Protein AF-A0A519ZFA3-F1 (afdb_monomer)

Radius of gyration: 19.07 Å; Cα contacts (8 Å, |Δi|>4): 115; chains: 1; bounding box: 48×35×51 Å

Secondary structure (DSSP, 8-state):
-PPP-HHHHHHHHHHHHHHHHHHSSSTTHHHHSSTTSSS-HHHHHHHHHHHHHHHHHHHHHHHHHHHHHHHHHHHHHHHHHHHHHHHHHHHHHHHHHHHTT---HHHHHHHHHHHH-HHHHHHHHHTTSS--TTSSHHHHHHHHHHHHHHHHHHHHHH-SHHHHHHHHHHH-

Sequence (172 aa):
MPPRSWELDALRGLMLVLMTLTHMPTMYSLPSGQPFGFVSAAEGFVFLSAFMAGKVYGARARRDGFQAMQTAFQARALRLYLCQLGLLLLAFTLIAWLGVRNHQGGVTGLLEFFFLDPHAAVVGAALLLHNPPLLDILPLYIVLMLISPWLLRRGLQSGWRPVLAMSALLWL

Solvent-accessible surface area (backbone atoms only — not comparable to full-atom values): 9550 Å² total; per-residue (Å²): 129,83,80,84,58,64,66,62,54,49,52,42,51,50,21,53,53,33,46,49,44,36,74,38,102,50,94,57,21,76,72,33,43,29,73,68,74,85,45,34,26,64,56,53,35,50,51,56,50,50,54,50,45,51,58,54,44,50,52,36,26,75,74,64,32,63,65,56,27,41,52,52,38,50,55,50,30,50,53,52,50,52,50,50,51,52,51,48,52,49,50,52,54,53,47,58,58,43,59,76,73,50,93,53,73,79,61,44,74,77,38,42,65,48,71,75,39,48,67,60,36,50,51,30,35,74,68,59,75,45,58,52,88,91,56,50,66,56,46,54,50,35,53,50,39,66,49,43,53,57,55,51,51,46,34,74,73,73,42,53,64,66,59,53,51,52,54,53,60,74,68,107

Mean predicted aligned error: 8.5 Å

Structure (mmCIF, N/CA/C/O backbone):
data_AF-A0A519ZFA3-F1
#
_entry.id   AF-A0A519ZFA3-F1
#
loop_
_atom_site.group_PDB
_atom_site.id
_atom_site.type_symbol
_atom_site.label_atom_id
_atom_site.label_alt_id
_atom_site.label_comp_id
_atom_site.label_asym_id
_atom_site.label_entity_id
_atom_site.label_seq_id
_atom_site.pdbx_PDB_ins_code
_atom_site.Cartn_x
_atom_site.Cartn_y
_atom_site.Cartn_z
_atom_site.occupancy
_atom_site.B_iso_or_equiv
_atom_site.auth_seq_id
_atom_site.auth_comp_id
_atom_site.auth_asym_id
_atom_site.auth_atom_id
_atom_site.pdbx_PDB_model_num
ATOM 1 N N . MET A 1 1 ? -11.543 12.536 13.483 1.00 54.75 1 MET A N 1
ATOM 2 C CA . MET A 1 1 ? -10.428 11.677 13.016 1.00 54.75 1 MET A CA 1
ATOM 3 C C . MET A 1 1 ? -9.304 11.799 14.027 1.00 54.75 1 MET A C 1
ATOM 5 O O . MET A 1 1 ? -9.185 12.881 14.590 1.00 54.75 1 MET A O 1
ATOM 9 N N . PRO A 1 2 ? -8.524 10.740 14.304 1.00 64.31 2 PRO A N 1
ATOM 10 C CA . PRO A 1 2 ? -7.326 10.899 15.121 1.00 64.31 2 PRO A CA 1
ATOM 11 C C . PRO A 1 2 ? -6.401 11.963 14.498 1.00 64.31 2 PRO A C 1
ATOM 13 O O . PRO A 1 2 ? -6.336 12.033 13.267 1.00 64.31 2 PRO A O 1
ATOM 16 N N . PRO A 1 3 ? -5.708 12.780 15.310 1.00 76.06 3 PRO A N 1
ATOM 17 C CA . PRO A 1 3 ? -4.748 13.752 14.800 1.00 76.06 3 PRO A CA 1
ATOM 18 C C . PRO A 1 3 ? -3.639 13.043 14.012 1.00 76.06 3 PRO A C 1
ATOM 20 O O . PRO A 1 3 ? -3.264 11.906 14.332 1.00 76.06 3 PRO A O 1
ATOM 23 N N . ARG A 1 4 ? -3.151 13.706 12.956 1.00 78.75 4 ARG A N 1
ATOM 24 C CA . ARG A 1 4 ? -2.069 13.198 12.106 1.00 78.75 4 ARG A CA 1
ATOM 25 C C . ARG A 1 4 ? -0.787 13.108 12.934 1.00 78.75 4 ARG A C 1
ATOM 27 O O . ARG A 1 4 ? -0.386 14.092 13.544 1.00 78.75 4 ARG A O 1
ATOM 34 N N . SER A 1 5 ? -0.172 11.930 12.952 1.00 86.94 5 SER A N 1
ATOM 35 C CA . SER A 1 5 ? 1.088 11.680 13.657 1.00 86.94 5 SER A CA 1
ATOM 36 C C . SER A 1 5 ? 2.244 11.888 12.683 1.00 86.94 5 SER A C 1
ATOM 38 O O . SER A 1 5 ? 2.557 11.000 11.890 1.00 86.94 5 SER A O 1
ATOM 40 N N . TRP A 1 6 ? 2.825 13.087 12.705 1.00 90.12 6 TRP A N 1
ATOM 41 C CA . TRP A 1 6 ? 3.914 13.485 11.810 1.00 90.12 6 TRP A CA 1
ATOM 42 C C . TRP A 1 6 ? 5.174 12.638 12.028 1.00 90.12 6 TRP A C 1
ATOM 44 O O . TRP A 1 6 ? 5.914 12.390 11.083 1.00 90.12 6 TRP A O 1
ATOM 54 N N . GLU A 1 7 ? 5.364 12.125 13.242 1.00 91.25 7 GLU A N 1
ATOM 55 C CA . GLU A 1 7 ? 6.460 11.245 13.637 1.00 91.25 7 GLU A CA 1
ATOM 56 C C . GLU A 1 7 ? 6.391 9.914 12.880 1.00 91.25 7 GLU A C 1
ATOM 58 O O . GLU A 1 7 ? 7.381 9.443 12.325 1.00 91.25 7 GLU A O 1
ATOM 63 N N . LEU A 1 8 ? 5.192 9.324 12.805 1.00 88.75 8 LEU A N 1
ATOM 64 C CA . LEU A 1 8 ? 4.967 8.059 12.100 1.00 88.75 8 LEU A CA 1
ATOM 65 C C . LEU A 1 8 ? 5.114 8.227 10.588 1.00 88.75 8 LEU A C 1
A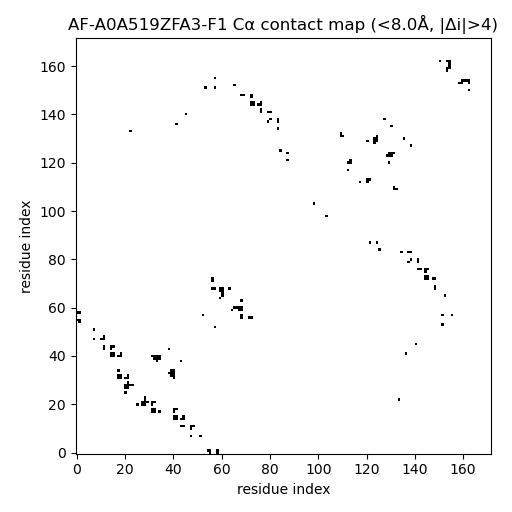TOM 67 O O . LEU A 1 8 ? 5.640 7.340 9.918 1.00 88.75 8 LEU A O 1
ATOM 71 N N . ASP A 1 9 ? 4.663 9.361 10.050 1.00 90.12 9 ASP A N 1
ATOM 72 C CA . ASP A 1 9 ? 4.844 9.686 8.637 1.00 90.12 9 ASP A CA 1
ATOM 73 C C . ASP A 1 9 ? 6.334 9.876 8.300 1.00 90.12 9 ASP A C 1
ATOM 75 O O . ASP A 1 9 ? 6.803 9.335 7.296 1.00 90.12 9 ASP A O 1
ATOM 79 N N . ALA A 1 10 ? 7.091 10.568 9.158 1.00 91.31 10 ALA A N 1
ATOM 80 C CA . ALA A 1 10 ? 8.530 10.766 8.993 1.00 91.31 10 ALA A CA 1
ATOM 81 C C . ALA A 1 10 ? 9.305 9.442 9.063 1.00 91.31 10 ALA A C 1
ATOM 83 O O . ALA A 1 10 ? 10.133 9.172 8.196 1.00 91.31 10 ALA A O 1
ATOM 84 N N . LEU A 1 11 ? 8.992 8.579 10.036 1.00 90.25 11 LEU A N 1
ATOM 85 C CA . LEU A 1 11 ? 9.621 7.262 10.164 1.00 90.25 11 LEU A CA 1
ATOM 86 C C . LEU A 1 11 ? 9.336 6.370 8.953 1.00 90.25 11 LEU A C 1
ATOM 88 O O . LEU A 1 11 ? 10.244 5.721 8.444 1.00 90.25 11 LEU A O 1
ATOM 92 N N . ARG A 1 12 ? 8.102 6.365 8.437 1.00 90.19 12 ARG A N 1
ATOM 93 C CA . ARG A 1 12 ? 7.767 5.630 7.205 1.00 90.19 12 ARG A CA 1
ATOM 94 C C . ARG A 1 12 ? 8.543 6.163 6.001 1.00 90.19 12 ARG A C 1
ATOM 96 O O . ARG A 1 12 ? 9.019 5.366 5.199 1.00 90.19 12 ARG A O 1
ATOM 103 N N . GLY A 1 13 ? 8.689 7.485 5.891 1.00 89.12 13 GLY A N 1
ATOM 104 C CA . GLY A 1 13 ? 9.525 8.118 4.869 1.00 89.12 13 GLY A CA 1
ATOM 105 C C . GLY A 1 13 ? 10.992 7.703 4.980 1.00 89.12 13 GLY A C 1
ATOM 106 O O . GLY A 1 13 ? 11.596 7.323 3.982 1.00 89.12 13 GLY A O 1
ATOM 107 N N . LEU A 1 14 ? 11.538 7.681 6.198 1.00 89.69 14 LEU A N 1
ATOM 108 C CA . LEU A 1 14 ? 12.891 7.196 6.460 1.00 89.69 14 LEU A CA 1
ATOM 109 C C . LEU A 1 14 ? 13.056 5.732 6.031 1.00 89.69 14 LEU A C 1
ATOM 111 O O . LEU A 1 14 ? 14.040 5.407 5.375 1.00 89.69 14 LEU A O 1
ATOM 115 N N . MET A 1 15 ? 12.085 4.862 6.332 1.00 89.25 15 MET A N 1
ATOM 116 C CA . MET A 1 15 ? 12.144 3.461 5.899 1.00 89.25 15 MET A CA 1
ATOM 117 C C . MET A 1 15 ? 12.190 3.337 4.372 1.00 89.25 15 MET A C 1
ATOM 119 O O . MET A 1 15 ? 12.974 2.545 3.865 1.00 89.25 15 MET A O 1
ATOM 123 N N . LEU A 1 16 ? 11.431 4.149 3.627 1.00 87.81 16 LEU A N 1
ATOM 124 C CA . LEU A 1 16 ? 11.488 4.154 2.157 1.00 87.81 16 LEU A CA 1
ATOM 125 C C . LEU A 1 16 ? 12.871 4.564 1.628 1.00 87.81 16 LEU A C 1
ATOM 127 O O . LEU A 1 16 ? 13.372 3.962 0.677 1.00 87.81 16 LEU A O 1
ATOM 131 N N . VAL A 1 17 ? 13.508 5.556 2.257 1.00 87.25 17 VAL A N 1
ATOM 132 C CA . VAL A 1 17 ? 14.876 5.970 1.906 1.00 87.25 17 VAL A CA 1
ATOM 133 C C . VAL A 1 17 ? 15.856 4.830 2.168 1.00 87.25 17 VAL A C 1
ATOM 135 O O . VAL A 1 17 ? 16.647 4.495 1.292 1.00 87.25 17 VAL A O 1
ATOM 138 N N . LEU A 1 18 ? 15.769 4.183 3.333 1.00 84.00 18 LEU A N 1
ATOM 139 C CA . LEU A 1 18 ? 16.636 3.055 3.677 1.00 84.00 18 LEU A CA 1
ATOM 140 C C . LEU A 1 18 ? 16.440 1.871 2.722 1.00 84.00 18 LEU A C 1
ATOM 142 O O . LEU A 1 18 ? 17.424 1.356 2.212 1.00 84.00 18 LEU A O 1
ATOM 146 N N . MET A 1 19 ? 15.198 1.498 2.393 1.00 83.25 19 MET A N 1
ATOM 147 C CA . MET A 1 19 ? 14.906 0.452 1.399 1.00 83.25 19 MET A CA 1
ATOM 148 C C . MET A 1 19 ? 15.496 0.771 0.018 1.00 83.25 19 MET A C 1
ATOM 150 O O . MET A 1 19 ? 15.937 -0.127 -0.694 1.00 83.25 19 MET A O 1
ATOM 154 N N . THR A 1 20 ? 15.521 2.049 -0.362 1.00 80.38 20 THR A N 1
ATOM 155 C CA . THR A 1 20 ? 16.139 2.479 -1.623 1.00 80.38 20 THR A CA 1
ATOM 156 C C . THR A 1 20 ? 17.657 2.312 -1.568 1.00 80.38 20 THR A C 1
ATOM 158 O O . THR A 1 20 ? 18.254 1.788 -2.505 1.00 80.38 20 THR A O 1
ATOM 161 N N . LEU A 1 21 ? 18.287 2.713 -0.459 1.00 79.25 21 LEU A N 1
ATOM 162 C CA . LEU A 1 21 ? 19.735 2.590 -0.272 1.00 79.25 21 LEU A CA 1
ATOM 163 C C . LEU A 1 21 ? 20.194 1.129 -0.239 1.00 79.25 21 LEU A C 1
ATOM 165 O O . LEU A 1 21 ? 21.262 0.822 -0.764 1.00 79.25 21 LEU A O 1
ATOM 169 N N . THR A 1 22 ? 19.386 0.228 0.323 1.00 75.31 22 THR A N 1
ATOM 170 C CA . THR A 1 22 ? 19.720 -1.202 0.402 1.00 75.31 22 THR A CA 1
ATOM 171 C C . THR A 1 22 ? 19.672 -1.901 -0.943 1.00 75.31 22 THR A C 1
ATOM 173 O O . THR A 1 22 ? 20.444 -2.827 -1.172 1.00 75.31 22 THR A O 1
ATOM 176 N N . HIS A 1 23 ? 18.788 -1.457 -1.835 1.00 74.25 23 HIS A N 1
ATOM 177 C CA . HIS A 1 23 ? 18.643 -2.041 -3.165 1.00 74.25 23 HIS A CA 1
ATOM 178 C C . HIS A 1 23 ? 19.497 -1.350 -4.235 1.00 74.25 23 HIS A C 1
ATOM 180 O O . HIS A 1 23 ? 19.588 -1.844 -5.359 1.00 74.25 23 HIS A O 1
ATOM 186 N N . MET A 1 24 ? 20.140 -0.222 -3.920 1.00 69.12 24 MET A N 1
ATOM 187 C CA . MET A 1 24 ? 21.123 0.378 -4.816 1.00 69.12 24 MET A CA 1
ATOM 188 C C . MET A 1 24 ? 22.473 -0.347 -4.696 1.00 69.12 24 MET A C 1
ATOM 190 O O . MET A 1 24 ? 22.961 -0.521 -3.577 1.00 69.12 24 MET A O 1
ATOM 194 N N . PRO A 1 25 ? 23.132 -0.702 -5.821 1.00 62.75 25 PRO A N 1
ATOM 195 C CA . PRO A 1 25 ? 24.436 -1.366 -5.833 1.00 62.75 25 PRO A CA 1
ATOM 196 C C . PRO A 1 25 ? 25.546 -0.367 -5.468 1.00 62.75 25 PRO A C 1
ATOM 198 O O . PRO A 1 25 ? 26.358 0.043 -6.292 1.00 62.75 25 PRO A O 1
ATOM 201 N N . THR A 1 26 ? 25.540 0.084 -4.217 1.00 65.88 26 THR A N 1
ATOM 202 C CA . THR A 1 26 ? 26.488 1.042 -3.647 1.00 65.88 26 THR A CA 1
ATOM 203 C C . THR A 1 26 ? 27.100 0.479 -2.368 1.00 65.88 26 THR A C 1
ATOM 205 O O . THR A 1 26 ? 26.558 -0.440 -1.751 1.00 65.88 26 THR A O 1
ATOM 208 N N . MET A 1 27 ? 28.216 1.065 -1.929 1.00 59.31 27 MET A N 1
ATOM 209 C CA . MET A 1 27 ? 28.929 0.708 -0.689 1.00 59.31 27 MET A CA 1
ATOM 210 C C . MET A 1 27 ? 28.052 0.827 0.580 1.00 59.31 27 MET A C 1
ATOM 212 O O . MET A 1 27 ? 28.412 0.307 1.631 1.00 59.31 27 MET A O 1
ATOM 216 N N . TYR A 1 28 ? 26.894 1.495 0.489 1.00 57.78 28 TYR A N 1
ATOM 217 C CA . TYR A 1 28 ? 25.945 1.705 1.588 1.00 57.78 28 TYR A CA 1
ATOM 218 C C . TYR A 1 28 ? 24.900 0.589 1.745 1.00 57.78 28 TYR A C 1
ATOM 220 O O . TYR A 1 28 ? 24.080 0.655 2.662 1.00 57.78 28 TYR A O 1
ATOM 228 N N . SER A 1 29 ? 24.923 -0.436 0.889 1.00 57.22 29 SER A N 1
ATOM 229 C CA . SER A 1 29 ? 23.964 -1.551 0.908 1.00 57.22 29 SER A CA 1
ATOM 230 C C . SER A 1 29 ? 24.105 -2.474 2.130 1.00 57.22 29 SER A C 1
ATOM 232 O O . SER A 1 29 ? 23.098 -2.961 2.639 1.00 57.22 29 SER A O 1
ATOM 234 N N . LEU A 1 30 ? 25.320 -2.671 2.667 1.00 54.69 30 LEU A N 1
ATOM 235 C CA . LEU A 1 30 ? 25.554 -3.595 3.791 1.00 54.69 30 LEU A CA 1
ATOM 236 C C . LEU A 1 30 ? 25.045 -3.092 5.162 1.00 54.69 30 LEU A C 1
ATOM 238 O O . LEU A 1 30 ? 24.414 -3.879 5.864 1.00 54.69 30 LEU A O 1
ATOM 242 N N . PRO A 1 31 ? 25.254 -1.825 5.580 1.00 54.75 31 PRO A N 1
ATOM 243 C CA . PRO A 1 31 ? 24.813 -1.366 6.905 1.00 54.75 31 PRO A CA 1
ATOM 244 C C . PRO A 1 31 ? 23.328 -0.981 6.974 1.00 54.75 31 PRO A C 1
ATOM 246 O O . PRO A 1 31 ? 22.770 -0.861 8.061 1.00 54.75 31 PRO A O 1
ATOM 249 N N . SER A 1 32 ? 22.686 -0.735 5.827 1.00 56.56 32 SER A N 1
ATOM 250 C CA . SER A 1 32 ? 21.321 -0.194 5.757 1.00 56.56 32 SER A CA 1
ATOM 251 C C . SER A 1 32 ? 20.233 -1.268 5.650 1.00 56.56 32 SER A C 1
ATOM 253 O O . SER A 1 32 ? 19.055 -0.945 5.804 1.00 56.56 32 SER A O 1
ATOM 255 N N . GLY A 1 33 ? 20.612 -2.533 5.409 1.00 56.62 33 GLY A N 1
ATOM 256 C CA . GLY A 1 33 ? 19.695 -3.671 5.239 1.00 56.62 33 GLY A CA 1
ATOM 257 C C . GLY A 1 33 ? 18.876 -3.950 6.489 1.00 56.62 33 GLY A C 1
ATOM 258 O O . GLY A 1 33 ? 17.663 -4.144 6.416 1.00 56.62 33 GLY A O 1
ATOM 259 N N . GLN A 1 34 ? 19.553 -3.894 7.634 1.00 61.28 34 GLN A N 1
ATOM 260 C CA . GLN A 1 34 ? 18.999 -4.083 8.966 1.00 61.28 34 GLN A CA 1
ATOM 261 C C . GLN A 1 34 ? 19.349 -2.868 9.834 1.00 61.28 34 GLN A C 1
ATOM 263 O O . GLN A 1 34 ? 20.238 -2.943 10.685 1.00 61.28 34 GLN A O 1
ATOM 268 N N . PRO A 1 35 ? 18.671 -1.722 9.642 1.00 59.56 35 PRO A N 1
ATOM 269 C CA . PRO A 1 35 ? 18.995 -0.489 10.363 1.00 59.56 35 PRO A CA 1
ATOM 270 C C . PRO A 1 35 ? 18.861 -0.629 11.888 1.00 59.56 35 PRO A C 1
ATOM 272 O O . PRO A 1 35 ? 19.420 0.174 12.630 1.00 59.56 35 PRO A O 1
ATOM 275 N N . PHE A 1 36 ? 18.150 -1.661 12.357 1.00 61.88 36 PHE A N 1
ATOM 276 C CA . PHE A 1 36 ? 17.999 -2.010 13.770 1.00 61.88 36 PHE A CA 1
ATOM 277 C C . PHE A 1 36 ? 18.536 -3.419 14.096 1.00 61.88 36 PHE A C 1
ATOM 279 O O . PHE A 1 36 ? 17.983 -4.120 14.943 1.00 61.88 36 PHE A O 1
ATOM 286 N N . GLY A 1 37 ? 19.590 -3.871 13.410 1.00 70.25 37 GLY A N 1
ATOM 287 C CA . GLY A 1 37 ? 20.276 -5.140 13.688 1.00 70.25 37 GLY A CA 1
ATOM 288 C C . GLY A 1 37 ? 19.580 -6.371 13.103 1.00 70.25 37 GLY A C 1
ATOM 289 O O . GLY A 1 37 ? 20.125 -6.989 12.204 1.00 70.25 37 GLY A O 1
ATOM 290 N N . PHE A 1 38 ? 18.376 -6.719 13.571 1.00 67.31 38 PHE A N 1
ATOM 291 C CA . PHE A 1 38 ? 17.610 -7.881 13.069 1.00 67.31 38 PHE A CA 1
ATOM 292 C C . PHE A 1 38 ? 16.388 -7.506 12.227 1.00 67.31 38 PHE A C 1
ATOM 294 O O . PHE A 1 38 ? 15.847 -8.357 11.531 1.00 67.31 38 PHE A O 1
ATOM 301 N N . VAL A 1 39 ? 15.950 -6.246 12.290 1.00 72.25 39 VAL A N 1
ATOM 302 C CA . VAL A 1 39 ? 14.754 -5.763 11.590 1.00 72.25 39 VAL A CA 1
ATOM 303 C C . VAL A 1 39 ? 15.176 -5.004 10.345 1.00 72.25 39 VAL A C 1
ATOM 305 O O . VAL A 1 39 ? 15.920 -4.022 10.428 1.00 72.25 39 VAL A O 1
ATOM 308 N N . SER A 1 40 ? 14.676 -5.447 9.199 1.00 82.88 40 SER A N 1
ATOM 309 C CA . SER A 1 40 ? 14.863 -4.783 7.918 1.00 82.88 40 SER A CA 1
ATOM 310 C C . SER A 1 40 ? 14.035 -3.502 7.805 1.00 82.88 40 SER A C 1
ATOM 312 O O . SER A 1 40 ? 12.993 -3.332 8.446 1.00 82.88 40 SER A O 1
ATOM 314 N N . ALA A 1 41 ? 14.464 -2.585 6.934 1.00 84.25 41 ALA A N 1
ATOM 315 C CA . ALA A 1 41 ? 13.693 -1.372 6.647 1.00 84.25 41 ALA A CA 1
ATOM 316 C C . ALA A 1 41 ? 12.274 -1.687 6.118 1.00 84.25 41 ALA A C 1
ATOM 318 O O . ALA A 1 41 ? 11.318 -0.975 6.433 1.00 84.25 41 ALA A O 1
ATOM 319 N N . ALA A 1 42 ? 12.122 -2.790 5.375 1.00 84.38 42 ALA A N 1
ATOM 320 C CA . ALA A 1 42 ? 10.839 -3.284 4.880 1.00 84.38 42 ALA A CA 1
ATOM 321 C C . ALA A 1 42 ? 9.892 -3.695 6.018 1.00 84.38 42 ALA A C 1
ATOM 323 O O . ALA A 1 42 ? 8.739 -3.260 6.059 1.00 84.38 42 ALA A O 1
ATOM 324 N N . GLU A 1 43 ? 10.379 -4.480 6.979 1.00 86.56 43 GLU A N 1
ATOM 325 C CA . GLU A 1 43 ? 9.595 -4.902 8.145 1.00 86.56 43 GLU A CA 1
ATOM 326 C C . GLU A 1 43 ? 9.191 -3.704 9.010 1.00 86.56 43 GLU A C 1
ATOM 328 O O . GLU A 1 43 ? 8.028 -3.589 9.406 1.00 86.56 43 GLU A O 1
ATOM 333 N N . GLY A 1 44 ? 10.113 -2.759 9.227 1.00 88.00 44 GLY A N 1
ATOM 334 C CA . GLY A 1 44 ? 9.822 -1.503 9.918 1.00 88.00 44 GLY A CA 1
ATOM 335 C C . GLY A 1 44 ? 8.725 -0.693 9.219 1.00 88.00 44 GLY A C 1
ATOM 336 O O . GLY A 1 44 ? 7.780 -0.224 9.864 1.00 88.00 44 GLY A O 1
ATOM 337 N N . PHE A 1 45 ? 8.789 -0.573 7.889 1.00 90.00 45 PHE A N 1
ATOM 338 C CA . PHE A 1 45 ? 7.762 0.107 7.096 1.00 90.00 45 PHE A CA 1
ATOM 339 C C . PHE A 1 45 ? 6.389 -0.565 7.221 1.00 90.00 45 PHE A C 1
ATOM 341 O O . PHE A 1 45 ? 5.374 0.123 7.407 1.00 90.00 45 PHE A O 1
ATOM 348 N N . VAL A 1 46 ? 6.347 -1.898 7.133 1.00 90.75 46 VAL A N 1
ATOM 349 C CA . VAL A 1 46 ? 5.118 -2.690 7.262 1.00 90.75 46 VAL A CA 1
ATOM 350 C C . VAL A 1 46 ? 4.519 -2.521 8.657 1.00 90.75 46 VAL A C 1
ATOM 352 O O . VAL A 1 46 ? 3.329 -2.216 8.767 1.00 90.75 46 VAL A O 1
ATOM 355 N N . PHE A 1 47 ? 5.330 -2.624 9.712 1.00 91.00 47 PHE A N 1
ATOM 356 C CA . PHE A 1 47 ? 4.886 -2.461 11.096 1.00 91.00 47 PHE A CA 1
ATOM 357 C C . PHE A 1 47 ? 4.277 -1.075 11.354 1.00 91.00 47 PHE A C 1
ATOM 359 O O . PHE A 1 47 ? 3.140 -0.966 11.822 1.00 91.00 47 PHE A O 1
ATOM 366 N N . LEU A 1 48 ? 4.990 -0.004 10.988 1.00 91.94 48 LEU A N 1
ATOM 367 C CA . LEU A 1 48 ? 4.514 1.374 11.163 1.00 91.94 48 LEU A CA 1
ATOM 368 C C . LEU A 1 48 ? 3.210 1.624 10.396 1.00 91.94 48 LEU A C 1
ATOM 370 O O . LEU A 1 48 ? 2.285 2.274 10.895 1.00 91.94 48 LEU A O 1
ATOM 374 N N . SER A 1 49 ? 3.119 1.086 9.180 1.00 91.25 49 SER A N 1
ATOM 375 C CA . SER A 1 49 ? 1.928 1.209 8.345 1.00 91.25 49 SER A CA 1
ATOM 376 C C . SER A 1 49 ? 0.741 0.434 8.922 1.00 91.25 49 SER A C 1
ATOM 378 O O . SER A 1 49 ? -0.370 0.969 8.945 1.00 91.25 49 SER A O 1
ATOM 380 N N . ALA A 1 50 ? 0.962 -0.774 9.448 1.00 91.19 50 ALA A N 1
ATOM 381 C CA . ALA A 1 50 ? -0.061 -1.578 10.112 1.00 91.19 50 ALA A CA 1
ATOM 382 C C . ALA A 1 50 ? -0.580 -0.898 11.389 1.00 91.19 50 ALA A C 1
ATOM 384 O O . ALA A 1 50 ? -1.792 -0.814 11.594 1.00 91.19 50 ALA A O 1
ATOM 385 N N . PHE A 1 51 ? 0.313 -0.331 12.205 1.00 92.19 51 PHE A N 1
ATOM 386 C CA . PHE A 1 51 ? -0.058 0.427 13.401 1.00 92.19 51 PHE A CA 1
ATOM 387 C C . PHE A 1 51 ? -0.937 1.639 13.058 1.00 92.19 51 PHE A C 1
ATOM 389 O O . PHE A 1 51 ? -2.018 1.832 13.628 1.00 92.19 51 PHE A O 1
ATOM 396 N N . MET A 1 52 ? -0.518 2.433 12.067 1.00 91.81 52 MET A N 1
ATOM 397 C CA . MET A 1 52 ? -1.286 3.588 11.606 1.00 91.81 52 MET A CA 1
ATOM 398 C C . MET A 1 52 ? -2.642 3.171 11.019 1.00 91.81 52 MET A C 1
ATOM 400 O O . MET A 1 52 ? -3.667 3.786 11.329 1.00 91.81 52 MET A O 1
ATOM 404 N N . ALA A 1 53 ? -2.671 2.107 10.212 1.00 91.50 53 ALA A N 1
ATOM 405 C CA . ALA A 1 53 ? -3.899 1.550 9.661 1.00 91.50 53 ALA A CA 1
ATOM 406 C C . ALA A 1 53 ? -4.854 1.100 10.779 1.00 91.50 53 ALA A C 1
ATOM 408 O O . ALA A 1 53 ? -6.024 1.481 10.767 1.00 91.50 53 ALA A O 1
ATOM 409 N N . GLY A 1 54 ? -4.364 0.383 11.792 1.00 91.56 54 GLY A N 1
ATOM 410 C CA . GLY A 1 54 ? -5.164 -0.025 12.946 1.00 91.56 54 GLY A CA 1
ATOM 411 C C . GLY A 1 54 ? -5.792 1.161 13.683 1.00 91.56 54 GLY A C 1
ATOM 412 O O . GLY A 1 54 ? -6.991 1.149 13.968 1.00 91.56 54 GLY A O 1
ATOM 413 N N . LYS A 1 55 ? -5.029 2.237 13.911 1.00 91.62 55 LYS A N 1
ATOM 414 C CA . LYS A 1 55 ? -5.528 3.470 14.547 1.00 91.62 55 LYS A CA 1
ATOM 415 C C . LYS A 1 55 ? -6.614 4.154 13.706 1.00 91.62 55 LYS A C 1
ATOM 417 O O . LYS A 1 55 ? -7.680 4.488 14.227 1.00 91.62 55 LYS A O 1
ATOM 422 N N . VAL A 1 56 ? -6.361 4.364 12.412 1.00 92.38 56 VAL A N 1
ATOM 423 C CA . VAL A 1 56 ? -7.254 5.113 11.509 1.00 92.38 56 VAL A CA 1
ATOM 424 C C . VAL A 1 56 ? -8.503 4.308 11.157 1.00 92.38 56 VAL A C 1
ATOM 426 O O . VAL A 1 56 ? -9.624 4.786 11.345 1.00 92.38 56 VAL A O 1
ATOM 429 N N . TYR A 1 57 ? -8.332 3.080 10.672 1.00 93.12 57 TYR A N 1
ATOM 430 C CA . TYR A 1 57 ? -9.442 2.234 10.249 1.00 93.12 57 TYR A CA 1
ATOM 431 C C . TYR A 1 57 ? -10.195 1.637 11.438 1.00 93.12 57 TYR A C 1
ATOM 433 O O . TYR A 1 57 ? -11.409 1.487 11.351 1.00 93.12 57 TYR A O 1
ATOM 441 N N . GLY A 1 58 ? -9.539 1.395 12.577 1.00 92.19 58 GLY A N 1
ATOM 442 C CA . GLY A 1 58 ? -10.225 1.023 13.816 1.00 92.19 58 GLY A CA 1
ATOM 443 C C . GLY A 1 58 ? -11.119 2.146 14.349 1.00 92.19 58 GLY A C 1
ATOM 444 O O . GLY A 1 58 ? -12.255 1.895 14.749 1.00 92.19 58 GLY A O 1
ATOM 445 N N . ALA A 1 59 ? -10.661 3.403 14.296 1.00 91.50 59 ALA A N 1
ATOM 446 C CA . ALA A 1 59 ? -11.514 4.552 14.609 1.00 91.50 59 ALA A CA 1
ATOM 447 C C . ALA A 1 59 ? -12.682 4.684 13.616 1.00 91.50 59 ALA A C 1
ATOM 449 O O . ALA A 1 59 ? -13.811 4.944 14.031 1.00 91.50 59 ALA A O 1
ATOM 450 N N . ARG A 1 60 ? -12.431 4.448 12.321 1.00 92.50 60 ARG A N 1
ATOM 451 C CA . ARG A 1 60 ? -13.475 4.423 11.285 1.00 92.50 60 ARG A CA 1
ATOM 452 C C . ARG A 1 60 ? -14.498 3.313 11.526 1.00 92.50 60 ARG A C 1
ATOM 454 O O . ARG A 1 60 ? -15.682 3.572 11.393 1.00 92.50 60 ARG A O 1
ATOM 461 N N . ALA A 1 61 ? -14.070 2.122 11.940 1.00 93.75 61 ALA A N 1
ATOM 462 C CA . ALA A 1 61 ? -14.965 1.009 12.254 1.00 93.75 61 ALA A CA 1
ATOM 463 C C . ALA A 1 61 ? -15.918 1.335 13.408 1.00 93.75 61 ALA A C 1
ATOM 465 O O . ALA A 1 61 ? -17.094 0.997 13.341 1.00 93.75 61 ALA A O 1
ATOM 466 N N . ARG A 1 62 ? -15.420 2.023 14.445 1.00 92.50 62 ARG A N 1
ATOM 467 C CA . ARG A 1 62 ? -16.244 2.458 15.583 1.00 92.50 62 ARG A CA 1
ATOM 468 C C . ARG A 1 62 ? -17.220 3.579 15.225 1.00 92.50 62 ARG A C 1
ATOM 470 O O . ARG A 1 62 ? -18.290 3.637 15.810 1.00 92.50 62 ARG A O 1
ATOM 477 N N . ARG A 1 63 ? -16.849 4.468 14.297 1.00 93.62 63 ARG A N 1
ATOM 478 C CA . ARG A 1 63 ? -17.667 5.627 13.905 1.00 93.62 63 ARG A CA 1
ATOM 479 C C . ARG A 1 63 ? -18.687 5.304 12.811 1.00 93.62 63 ARG A C 1
ATOM 481 O O . ARG A 1 63 ? -19.841 5.683 12.929 1.00 93.62 63 ARG A O 1
ATOM 488 N N . ASP A 1 64 ? -18.242 4.615 11.762 1.00 94.06 64 ASP A N 1
ATOM 489 C CA . ASP A 1 64 ? -18.980 4.420 10.505 1.00 94.06 64 ASP A CA 1
ATOM 490 C C . ASP A 1 64 ? -19.357 2.938 10.272 1.00 94.06 64 ASP A C 1
ATOM 492 O O . ASP A 1 64 ? -19.943 2.586 9.250 1.00 94.06 64 ASP A O 1
ATOM 496 N N . GLY A 1 65 ? -18.992 2.043 11.196 1.00 94.00 65 GLY A N 1
ATOM 497 C CA . GLY A 1 65 ? -19.268 0.609 11.120 1.00 94.00 65 GLY A CA 1
ATOM 498 C C . GLY A 1 65 ? -18.214 -0.218 10.370 1.00 94.00 65 GLY A C 1
ATOM 499 O O . GLY A 1 65 ? -17.347 0.280 9.642 1.00 94.00 65 GLY A O 1
ATOM 500 N N . PHE A 1 66 ? -18.293 -1.543 10.534 1.00 93.25 66 PHE A N 1
ATOM 501 C CA . PHE A 1 66 ? -17.326 -2.487 9.957 1.00 93.25 66 PHE A CA 1
ATOM 502 C C . PHE A 1 66 ? -17.354 -2.547 8.426 1.00 93.25 66 PHE A C 1
ATOM 504 O O . PHE A 1 66 ? -16.319 -2.819 7.815 1.00 93.25 66 PHE A O 1
ATOM 511 N N . GLN A 1 67 ? -18.505 -2.295 7.798 1.00 94.25 67 GLN A N 1
ATOM 512 C CA . GLN A 1 67 ? -18.621 -2.283 6.339 1.00 94.25 67 GLN A CA 1
ATOM 513 C C . GLN A 1 67 ? -17.890 -1.074 5.744 1.00 94.25 67 GLN A C 1
ATOM 515 O O . GLN A 1 67 ? -17.102 -1.238 4.817 1.00 94.25 67 GLN A O 1
ATOM 520 N N . ALA A 1 68 ? -18.048 0.113 6.340 1.00 93.56 68 ALA A N 1
ATOM 521 C CA . ALA A 1 68 ? -17.339 1.325 5.927 1.00 93.56 68 ALA A CA 1
ATOM 522 C C . ALA A 1 68 ? -15.817 1.240 6.141 1.00 93.56 68 ALA A C 1
ATOM 524 O O . ALA A 1 68 ? -15.045 1.884 5.427 1.00 93.56 68 ALA A O 1
ATOM 525 N N . MET A 1 69 ? -15.370 0.463 7.134 1.00 94.75 69 MET A N 1
ATOM 526 C CA . MET A 1 69 ? -13.958 0.121 7.316 1.00 94.75 69 MET A CA 1
ATOM 527 C C . MET A 1 69 ? -13.465 -0.799 6.189 1.00 94.75 69 MET A C 1
ATOM 529 O O . MET A 1 69 ? -12.426 -0.530 5.588 1.00 94.75 69 MET A O 1
ATOM 533 N N . GLN A 1 70 ? -14.207 -1.872 5.896 1.00 94.62 70 GLN A N 1
ATOM 534 C CA . GLN A 1 70 ? -13.830 -2.877 4.900 1.00 94.62 70 GLN A CA 1
ATOM 535 C C . GLN A 1 70 ? -13.751 -2.288 3.488 1.00 94.62 70 GLN A C 1
ATOM 537 O O . GLN A 1 70 ? -12.763 -2.515 2.793 1.00 94.62 70 GLN A O 1
ATOM 542 N N . THR A 1 71 ? -14.733 -1.476 3.091 1.00 94.94 71 THR A N 1
ATOM 543 C CA . THR A 1 71 ? -14.721 -0.795 1.788 1.00 94.94 71 THR A CA 1
ATOM 544 C C . THR A 1 71 ? -13.546 0.171 1.667 1.00 94.94 71 THR A C 1
ATOM 546 O O . THR A 1 71 ? -12.921 0.256 0.612 1.00 94.94 71 THR A O 1
ATOM 549 N N . ALA A 1 72 ? -13.175 0.858 2.751 1.00 93.75 72 ALA A N 1
ATOM 550 C CA . ALA A 1 72 ? -12.027 1.759 2.751 1.00 93.75 72 ALA A CA 1
ATOM 551 C C . ALA A 1 72 ? -10.690 1.007 2.580 1.00 93.75 72 ALA A C 1
ATOM 553 O O . ALA A 1 72 ? -9.834 1.465 1.817 1.00 93.75 72 ALA A O 1
ATOM 554 N N . PHE A 1 73 ? -10.535 -0.160 3.220 1.00 93.94 73 PHE A N 1
ATOM 555 C CA . PHE A 1 73 ? -9.395 -1.059 3.001 1.00 93.94 73 PHE A CA 1
ATOM 556 C C . PHE A 1 73 ? -9.338 -1.561 1.558 1.00 93.94 73 PHE A C 1
ATOM 558 O O . PHE A 1 73 ? -8.306 -1.417 0.905 1.00 93.94 73 PHE A O 1
ATOM 565 N N . GLN A 1 74 ? -10.450 -2.078 1.031 1.00 93.62 74 GLN A N 1
ATOM 566 C CA . GLN A 1 74 ? -10.531 -2.593 -0.339 1.00 93.62 74 GLN A CA 1
ATOM 567 C C . GLN A 1 74 ? -10.228 -1.508 -1.378 1.00 93.62 74 GLN A C 1
ATOM 569 O O . GLN A 1 74 ? -9.420 -1.726 -2.273 1.00 93.62 74 GLN A O 1
ATOM 574 N N . ALA A 1 75 ? -10.777 -0.301 -1.220 1.00 94.19 75 ALA A N 1
ATOM 575 C CA . ALA A 1 75 ? -10.480 0.821 -2.109 1.00 94.19 75 ALA A CA 1
ATOM 576 C C . ALA A 1 75 ? -9.002 1.247 -2.043 1.00 94.19 75 ALA A C 1
ATOM 578 O O . ALA A 1 75 ? -8.431 1.735 -3.020 1.00 94.19 75 ALA A O 1
ATOM 579 N N . ARG A 1 76 ? -8.351 1.114 -0.880 1.00 93.94 76 ARG A N 1
ATOM 580 C CA . ARG A 1 76 ? -6.910 1.371 -0.748 1.00 93.94 76 ARG A CA 1
ATOM 581 C C . ARG A 1 76 ? -6.087 0.266 -1.410 1.00 93.94 76 ARG A C 1
ATOM 583 O O . ARG A 1 76 ? -5.183 0.608 -2.164 1.00 93.94 76 ARG A O 1
ATOM 590 N N . ALA A 1 77 ? -6.421 -1.000 -1.172 1.00 93.69 77 ALA A N 1
ATOM 591 C CA . ALA A 1 77 ? -5.774 -2.149 -1.801 1.00 93.69 77 ALA A CA 1
ATOM 592 C C . ALA A 1 77 ? -5.893 -2.091 -3.332 1.00 93.69 77 ALA A C 1
ATOM 594 O O . ALA A 1 77 ? -4.888 -2.228 -4.019 1.00 93.69 77 ALA A O 1
ATOM 595 N N . LEU A 1 78 ? -7.078 -1.768 -3.861 1.00 93.25 78 LEU A N 1
ATOM 596 C CA . LEU A 1 78 ? -7.308 -1.628 -5.299 1.00 93.25 78 LEU A CA 1
ATOM 597 C C . LEU A 1 78 ? -6.449 -0.521 -5.916 1.00 93.25 78 LEU A C 1
ATOM 599 O O . LEU A 1 78 ? -5.832 -0.734 -6.949 1.00 93.25 78 LEU A O 1
ATOM 603 N N . ARG A 1 79 ? -6.357 0.652 -5.277 1.00 93.31 79 ARG A N 1
ATOM 604 C CA . ARG A 1 79 ? -5.477 1.728 -5.769 1.00 93.31 79 ARG A CA 1
ATOM 605 C C . ARG A 1 79 ? -4.020 1.288 -5.831 1.00 93.31 79 ARG A C 1
ATOM 607 O O . ARG A 1 79 ? -3.353 1.569 -6.814 1.00 93.31 79 ARG A O 1
ATOM 614 N N . LEU A 1 80 ? -3.543 0.595 -4.800 1.00 90.62 80 LEU A N 1
ATOM 615 C CA . LEU A 1 80 ? -2.173 0.081 -4.762 1.00 90.62 80 LEU A CA 1
ATOM 616 C C . LEU A 1 80 ? -1.941 -0.975 -5.842 1.00 90.62 80 LEU A C 1
ATOM 618 O O . LEU A 1 80 ? -0.909 -0.944 -6.498 1.00 90.62 80 LEU A O 1
ATOM 622 N N . TYR A 1 81 ? -2.922 -1.846 -6.072 1.00 88.69 81 TYR A N 1
ATOM 623 C CA . TYR A 1 81 ? -2.892 -2.826 -7.149 1.00 88.69 81 TYR A CA 1
ATOM 624 C C . TYR A 1 81 ? -2.841 -2.168 -8.534 1.00 88.69 81 TYR A C 1
ATOM 626 O O . TYR A 1 81 ? -2.005 -2.523 -9.356 1.00 88.69 81 TYR A O 1
ATOM 634 N N . LEU A 1 82 ? -3.664 -1.145 -8.780 1.00 90.69 82 LEU A N 1
ATOM 635 C CA . LEU A 1 82 ? -3.620 -0.381 -10.030 1.00 90.69 82 LEU A CA 1
ATOM 636 C C . LEU A 1 82 ? -2.287 0.361 -10.203 1.00 90.69 82 LEU A C 1
ATOM 638 O O . LEU A 1 82 ? -1.752 0.397 -11.307 1.00 90.69 82 LEU A O 1
ATOM 642 N N . CYS A 1 83 ? -1.719 0.913 -9.125 1.00 90.25 83 CYS A N 1
ATOM 643 C CA . CYS A 1 83 ? -0.375 1.492 -9.157 1.00 90.25 83 CYS A CA 1
ATOM 644 C C . CYS A 1 83 ? 0.689 0.437 -9.482 1.00 90.25 83 CYS A C 1
ATOM 646 O O . CYS A 1 83 ? 1.564 0.721 -10.292 1.00 90.25 83 CYS A O 1
ATOM 648 N N . GLN A 1 84 ? 0.600 -0.767 -8.907 1.00 86.88 84 GLN A N 1
ATOM 649 C CA . GLN A 1 84 ? 1.501 -1.879 -9.224 1.00 86.88 84 GLN A CA 1
ATOM 650 C C . GLN A 1 84 ? 1.415 -2.240 -10.707 1.00 86.88 84 GLN A C 1
ATOM 652 O O . GLN A 1 84 ? 2.441 -2.309 -11.373 1.00 86.88 84 GLN A O 1
ATOM 657 N N . LEU A 1 85 ? 0.204 -2.402 -11.251 1.00 86.06 85 LEU A N 1
ATOM 658 C CA . LEU A 1 85 ? 0.013 -2.667 -12.678 1.00 86.06 85 LEU A CA 1
ATOM 659 C C . LEU A 1 85 ? 0.584 -1.542 -13.548 1.00 86.06 85 LEU A C 1
ATOM 661 O O . LEU A 1 85 ? 1.269 -1.818 -14.527 1.00 86.06 85 LEU A O 1
ATOM 665 N N . GLY A 1 86 ? 0.355 -0.279 -13.180 1.00 87.31 86 GLY A N 1
ATOM 666 C CA . GLY A 1 86 ? 0.917 0.871 -13.890 1.00 87.31 86 GLY A CA 1
ATOM 667 C C . GLY A 1 86 ? 2.448 0.902 -13.865 1.00 87.31 86 GLY A C 1
ATOM 668 O O . GLY A 1 86 ? 3.068 1.155 -14.894 1.00 87.31 86 GLY A O 1
ATOM 669 N N . LEU A 1 87 ? 3.064 0.602 -12.717 1.00 84.69 87 LEU A N 1
ATOM 670 C CA . LEU A 1 87 ? 4.520 0.514 -12.570 1.00 84.69 87 LEU A CA 1
ATOM 671 C C . LEU A 1 87 ? 5.105 -0.657 -13.359 1.00 84.69 87 LEU A C 1
ATOM 673 O O . LEU A 1 87 ? 6.137 -0.487 -13.999 1.00 84.69 87 LEU A O 1
ATOM 677 N N . LEU A 1 88 ? 4.433 -1.810 -13.361 1.00 81.25 88 LEU A N 1
ATOM 678 C CA . LEU A 1 88 ? 4.816 -2.956 -14.182 1.00 81.25 88 LEU A CA 1
ATOM 679 C C . LEU A 1 88 ? 4.775 -2.582 -15.663 1.00 81.25 88 LEU A C 1
ATOM 681 O O . LEU A 1 88 ? 5.779 -2.733 -16.349 1.00 81.25 88 LEU A O 1
ATOM 685 N N . LEU A 1 89 ? 3.659 -2.028 -16.148 1.00 83.00 89 LEU A N 1
ATOM 686 C CA . LEU A 1 89 ? 3.531 -1.572 -17.535 1.00 83.00 89 LEU A CA 1
ATOM 687 C C . LEU A 1 89 ? 4.621 -0.556 -17.904 1.00 83.00 89 LEU A C 1
ATOM 689 O O . LEU A 1 89 ? 5.257 -0.683 -18.950 1.00 83.00 89 LEU A O 1
ATOM 693 N N . LEU A 1 90 ? 4.886 0.423 -17.035 1.00 83.75 90 LEU A N 1
ATOM 694 C CA . LEU A 1 90 ? 5.960 1.393 -17.238 1.00 83.75 90 LEU A CA 1
ATOM 695 C C . LEU A 1 90 ? 7.332 0.708 -17.321 1.00 83.75 90 LEU A C 1
ATOM 697 O O . LEU A 1 90 ? 8.090 0.978 -18.249 1.00 83.75 90 LEU A O 1
ATOM 701 N N . ALA A 1 91 ? 7.641 -0.199 -16.394 1.00 77.62 91 ALA A N 1
ATOM 702 C CA . ALA A 1 91 ? 8.890 -0.951 -16.404 1.00 77.62 91 ALA A CA 1
ATOM 703 C C . ALA A 1 91 ? 9.041 -1.740 -17.713 1.00 77.62 91 ALA A C 1
ATOM 705 O O . ALA A 1 91 ? 10.039 -1.581 -18.412 1.00 77.62 91 ALA A O 1
ATOM 706 N N . PHE A 1 92 ? 8.020 -2.502 -18.110 1.00 74.19 92 PHE A N 1
ATOM 707 C CA . PHE A 1 92 ? 8.016 -3.261 -19.360 1.00 74.19 92 PHE A CA 1
ATOM 708 C C . PHE A 1 92 ? 8.237 -2.391 -20.594 1.00 74.19 92 PHE A C 1
ATOM 710 O O . PHE A 1 92 ? 9.051 -2.737 -21.447 1.00 74.19 92 PHE A O 1
ATOM 717 N N . THR A 1 93 ? 7.536 -1.260 -20.695 1.00 78.56 93 THR A N 1
ATOM 718 C CA . THR A 1 93 ? 7.688 -0.347 -21.839 1.00 78.56 93 THR A CA 1
ATOM 719 C C . THR A 1 93 ? 9.092 0.251 -21.910 1.00 78.56 93 THR A C 1
ATOM 721 O O . THR A 1 93 ? 9.686 0.270 -22.988 1.00 78.56 93 THR A O 1
ATOM 724 N N . LEU A 1 94 ? 9.662 0.670 -20.775 1.00 76.88 94 LEU A N 1
ATOM 725 C CA . LEU A 1 94 ? 11.038 1.169 -20.701 1.00 76.88 94 LEU A CA 1
ATOM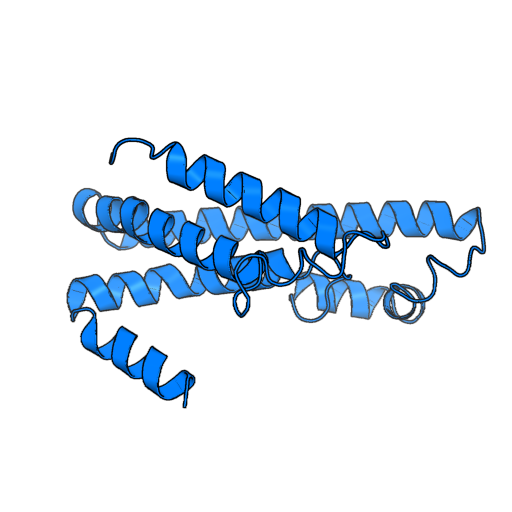 726 C C . LEU A 1 94 ? 12.054 0.092 -21.080 1.00 76.88 94 LEU A C 1
ATOM 728 O O . LEU A 1 94 ? 12.992 0.365 -21.823 1.00 76.88 94 LEU A O 1
ATOM 732 N N . ILE A 1 95 ? 11.858 -1.134 -20.604 1.00 71.25 95 ILE A N 1
ATOM 733 C CA . ILE A 1 95 ? 12.756 -2.260 -20.866 1.00 71.25 95 ILE A CA 1
ATOM 734 C C . ILE A 1 95 ? 12.690 -2.686 -22.329 1.00 71.25 95 ILE A C 1
ATOM 736 O O . ILE A 1 95 ? 13.736 -2.856 -22.947 1.00 71.25 95 ILE A O 1
ATOM 740 N N . ALA A 1 96 ? 11.495 -2.787 -22.915 1.00 71.06 96 ALA A N 1
ATOM 741 C CA . ALA A 1 96 ? 11.338 -3.049 -24.342 1.00 71.06 96 ALA A CA 1
ATOM 742 C C . ALA A 1 96 ? 12.010 -1.952 -25.184 1.00 71.06 96 ALA A C 1
ATOM 744 O O . ALA A 1 96 ? 12.700 -2.247 -26.156 1.00 71.06 96 ALA A O 1
ATOM 745 N N . TRP A 1 97 ? 11.878 -0.685 -24.780 1.00 71.50 97 TRP A N 1
ATOM 746 C CA . TRP A 1 97 ? 12.512 0.439 -25.467 1.00 71.50 97 TRP A CA 1
ATOM 747 C C . TRP A 1 97 ? 14.048 0.433 -25.353 1.00 71.50 97 TRP A C 1
ATOM 749 O O . TRP A 1 97 ? 14.740 0.676 -26.343 1.00 71.50 97 TRP A O 1
ATOM 759 N N . LEU A 1 98 ? 14.593 0.130 -24.169 1.00 69.12 98 LEU A N 1
ATOM 760 C CA . LEU A 1 98 ? 16.038 0.065 -23.912 1.00 69.12 98 LEU A CA 1
ATOM 761 C C . LEU A 1 98 ? 16.691 -1.181 -24.522 1.00 69.12 98 LEU A C 1
ATOM 763 O O . LEU A 1 98 ? 17.769 -1.075 -25.106 1.00 69.12 98 LEU A O 1
ATOM 767 N N . GLY A 1 99 ? 16.037 -2.340 -24.425 1.00 63.84 99 GLY A N 1
ATOM 768 C CA . GLY A 1 99 ? 16.519 -3.617 -24.957 1.00 63.84 99 GLY A CA 1
ATOM 769 C C . GLY A 1 99 ? 16.642 -3.624 -26.481 1.00 63.84 99 GLY A C 1
ATOM 770 O O . GLY A 1 99 ? 17.533 -4.273 -27.018 1.00 63.84 99 GLY A O 1
ATOM 771 N N . VAL A 1 100 ? 15.823 -2.829 -27.179 1.00 58.78 100 VAL A N 1
ATOM 772 C CA . VAL A 1 100 ? 15.953 -2.600 -28.630 1.00 58.78 100 VAL A CA 1
ATOM 773 C C . VAL A 1 100 ? 17.190 -1.758 -28.980 1.00 58.78 100 VAL A C 1
ATOM 775 O O . VAL A 1 100 ? 17.673 -1.828 -30.107 1.00 58.78 100 VAL A O 1
ATOM 778 N N . ARG A 1 101 ? 17.722 -0.956 -28.045 1.00 56.94 101 ARG A N 1
ATOM 779 C CA . ARG A 1 101 ? 18.811 0.001 -28.319 1.00 56.94 101 ARG A CA 1
ATOM 780 C C . ARG A 1 101 ? 20.184 -0.425 -27.814 1.00 56.94 101 ARG A C 1
ATOM 782 O O . ARG A 1 101 ? 21.170 -0.113 -28.468 1.00 56.94 101 ARG A O 1
ATOM 789 N N . ASN A 1 102 ? 20.264 -1.098 -26.671 1.00 55.72 102 ASN A N 1
ATOM 790 C CA . ASN A 1 102 ? 21.525 -1.395 -25.999 1.00 55.72 102 ASN A CA 1
ATOM 791 C C . ASN A 1 102 ? 21.494 -2.834 -25.468 1.00 55.72 102 ASN A C 1
ATOM 793 O O . ASN A 1 102 ? 20.875 -3.096 -24.440 1.00 55.72 102 ASN A O 1
ATOM 797 N N . HIS A 1 103 ? 22.201 -3.758 -26.128 1.00 54.22 103 HIS A N 1
ATOM 798 C CA . HIS A 1 103 ? 22.470 -5.123 -25.647 1.00 54.22 103 HIS A CA 1
ATOM 799 C C . HIS A 1 103 ? 23.383 -5.118 -24.396 1.00 54.22 103 HIS A C 1
ATOM 801 O O . HIS A 1 103 ? 24.486 -5.659 -24.406 1.00 54.22 103 HIS A O 1
ATOM 807 N N . GLN A 1 104 ? 22.980 -4.436 -23.322 1.00 53.69 104 GLN A N 1
ATOM 808 C CA . GLN A 1 104 ? 23.751 -4.306 -22.089 1.00 53.69 104 GLN A CA 1
ATOM 809 C C . GLN A 1 104 ? 23.341 -5.394 -21.092 1.00 53.69 104 GLN A C 1
ATOM 811 O O . GLN A 1 104 ? 22.238 -5.378 -20.545 1.00 53.69 104 GLN A O 1
ATOM 816 N N . GLY A 1 105 ? 24.273 -6.312 -20.819 1.00 47.38 105 GLY A N 1
ATOM 817 C CA . GLY A 1 105 ? 24.089 -7.501 -19.977 1.00 47.38 105 GLY A CA 1
ATOM 818 C C . GLY A 1 105 ? 23.732 -7.255 -18.498 1.00 47.38 105 GLY A C 1
ATOM 819 O O . GLY A 1 105 ? 23.486 -8.197 -17.755 1.00 47.38 105 GLY A O 1
ATOM 820 N N . GLY A 1 106 ? 23.690 -5.998 -18.040 1.00 49.44 106 GLY A N 1
ATOM 821 C CA . GLY A 1 106 ? 23.232 -5.649 -16.686 1.00 49.44 106 GLY A CA 1
ATOM 822 C C . GLY A 1 106 ? 21.706 -5.615 -16.550 1.00 49.44 106 GLY A C 1
ATOM 823 O O . GLY A 1 106 ? 21.174 -5.879 -15.477 1.00 49.44 106 GLY A O 1
ATOM 824 N N . VAL A 1 107 ? 20.995 -5.337 -17.651 1.00 50.19 107 VAL A N 1
ATOM 825 C CA . VAL A 1 107 ? 19.524 -5.389 -17.720 1.00 50.19 107 VAL A CA 1
ATOM 826 C C . VAL A 1 107 ? 19.049 -6.835 -17.888 1.00 50.19 107 VAL A C 1
ATOM 828 O O . VAL A 1 107 ? 17.950 -7.175 -17.466 1.00 50.19 107 VAL A O 1
ATOM 831 N N . THR A 1 108 ? 19.882 -7.707 -18.460 1.00 50.16 108 THR A N 1
ATOM 832 C CA . THR A 1 108 ? 19.494 -9.075 -18.817 1.00 50.16 108 THR A CA 1
ATOM 833 C C . THR A 1 108 ? 19.394 -10.017 -17.620 1.00 50.16 108 THR A C 1
ATOM 835 O O . THR A 1 108 ? 18.529 -10.872 -17.655 1.00 50.16 108 THR A O 1
ATOM 838 N N . GLY A 1 109 ? 20.172 -9.855 -16.540 1.00 52.19 109 GLY A N 1
ATOM 839 C CA . GLY A 1 109 ? 20.156 -10.809 -15.411 1.00 52.19 109 GLY A CA 1
ATOM 840 C C . GLY A 1 109 ? 18.947 -10.708 -14.465 1.00 52.19 109 GLY A C 1
ATOM 841 O O . GLY A 1 109 ? 18.442 -11.720 -13.994 1.00 52.19 109 GLY A O 1
ATOM 842 N N . LEU A 1 110 ? 18.443 -9.497 -14.188 1.00 52.72 110 LEU A N 1
ATOM 843 C CA . LEU A 1 110 ? 17.280 -9.294 -13.295 1.00 52.72 110 LEU A CA 1
ATOM 844 C C . LEU A 1 110 ? 15.936 -9.426 -14.031 1.00 52.72 110 LEU A C 1
ATOM 846 O O . LEU A 1 110 ? 14.889 -9.535 -13.395 1.00 52.72 110 LEU A O 1
ATOM 850 N N . LEU A 1 111 ? 15.966 -9.394 -15.366 1.00 55.84 111 LEU A N 1
ATOM 851 C CA . LEU A 1 111 ? 14.791 -9.410 -16.238 1.00 55.84 111 LEU A CA 1
ATOM 852 C C . LEU A 1 111 ? 14.800 -10.552 -17.255 1.00 55.84 111 LEU A C 1
ATOM 854 O O . LEU A 1 111 ? 13.925 -10.592 -18.114 1.00 55.84 111 LEU A O 1
ATOM 858 N N . GLU A 1 112 ? 15.735 -11.497 -17.156 1.00 60.38 112 GLU A N 1
ATOM 859 C CA . GLU A 1 112 ? 15.857 -12.625 -18.088 1.00 60.38 112 GLU A CA 1
ATOM 860 C C . GLU A 1 112 ? 14.532 -13.381 -18.221 1.00 60.38 112 GLU A C 1
ATOM 862 O O . GLU A 1 112 ? 14.053 -13.627 -19.325 1.00 60.38 112 GLU A O 1
ATOM 867 N N . PHE A 1 113 ? 13.863 -13.616 -17.088 1.00 59.62 113 PHE A N 1
ATOM 868 C CA . PHE A 1 113 ? 12.537 -14.231 -17.026 1.00 59.62 113 PHE A CA 1
ATOM 869 C C . PHE A 1 113 ? 11.463 -13.452 -17.807 1.00 59.62 113 PHE A C 1
ATOM 871 O O . PHE A 1 113 ? 10.584 -14.047 -18.427 1.00 59.62 113 PHE A O 1
ATOM 878 N N . PHE A 1 114 ? 11.553 -12.121 -17.831 1.00 61.22 114 PHE A N 1
ATOM 879 C CA . PHE A 1 114 ? 10.631 -11.252 -18.563 1.00 61.22 114 PHE A CA 1
ATOM 880 C C . PHE A 1 114 ? 10.917 -11.201 -20.072 1.00 61.22 114 PHE A C 1
ATOM 882 O O . PHE A 1 114 ? 10.010 -10.884 -20.840 1.00 61.22 114 PHE A O 1
ATOM 889 N N . PHE A 1 115 ? 12.144 -11.518 -20.499 1.00 62.78 115 PHE A N 1
ATOM 890 C CA . PHE A 1 115 ? 12.506 -11.650 -21.914 1.00 62.78 115 PHE A CA 1
ATOM 891 C C . PHE A 1 115 ? 12.207 -13.044 -22.474 1.00 62.78 115 PHE A C 1
ATOM 893 O O . PHE A 1 115 ? 11.854 -13.148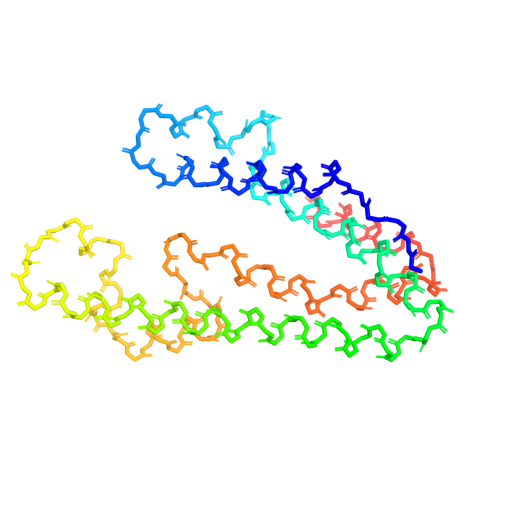 -23.647 1.00 62.78 115 PHE A O 1
ATOM 900 N N . LEU A 1 116 ? 12.334 -14.092 -21.652 1.00 66.44 116 LEU A N 1
ATOM 901 C CA . LEU A 1 116 ? 12.087 -15.480 -22.050 1.00 66.44 116 LEU A CA 1
ATOM 902 C C . LEU A 1 116 ? 10.598 -15.746 -22.292 1.00 66.44 116 LEU A C 1
ATOM 904 O O . LEU A 1 116 ? 10.238 -16.205 -23.370 1.00 66.44 116 LEU A O 1
ATOM 908 N N . ASP A 1 117 ? 9.736 -15.388 -21.333 1.00 70.56 117 ASP A N 1
ATOM 909 C CA . ASP A 1 117 ? 8.284 -15.560 -21.453 1.00 70.56 117 ASP A CA 1
ATOM 910 C C . ASP A 1 117 ? 7.523 -14.305 -20.989 1.00 70.56 117 ASP A C 1
ATOM 912 O O . ASP A 1 117 ? 6.958 -14.266 -19.890 1.00 70.56 117 ASP A O 1
ATOM 916 N N . PRO A 1 118 ? 7.436 -13.263 -21.842 1.00 68.12 118 PRO A N 1
ATOM 917 C CA . PRO A 1 118 ? 6.832 -11.979 -21.478 1.00 68.12 118 PRO A CA 1
ATOM 918 C C . PRO A 1 118 ? 5.381 -12.112 -21.006 1.00 68.12 118 PRO A C 1
ATOM 920 O O . PRO A 1 118 ? 4.953 -11.433 -20.077 1.00 68.12 118 PRO A O 1
ATOM 923 N N . HIS A 1 119 ? 4.616 -13.013 -21.624 1.00 71.00 119 HIS A N 1
ATOM 924 C C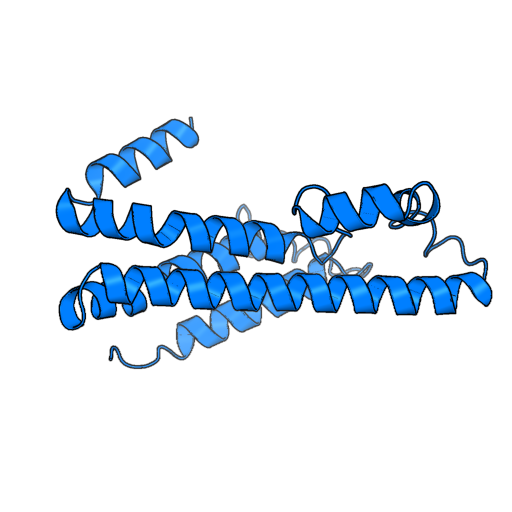A . HIS A 1 119 ? 3.218 -13.254 -21.280 1.00 71.00 119 HIS A CA 1
ATOM 925 C C . HIS A 1 119 ? 3.076 -13.868 -19.877 1.00 71.00 119 HIS A C 1
ATOM 927 O O . HIS A 1 119 ? 2.308 -13.360 -19.060 1.00 71.00 119 HIS A O 1
ATOM 933 N N . ALA A 1 120 ? 3.848 -14.915 -19.571 1.00 71.75 120 ALA A N 1
ATOM 934 C CA . ALA A 1 120 ? 3.827 -15.576 -18.272 1.00 71.75 120 ALA A CA 1
ATOM 935 C C . ALA A 1 120 ? 4.346 -14.645 -17.173 1.00 71.75 120 ALA A C 1
ATOM 937 O O . ALA A 1 120 ? 3.803 -14.627 -16.071 1.00 71.75 120 ALA A O 1
ATOM 938 N N . ALA A 1 121 ? 5.339 -13.814 -17.487 1.00 68.12 121 ALA A N 1
ATOM 939 C CA . ALA A 1 121 ? 5.904 -12.866 -16.548 1.00 68.12 121 ALA A CA 1
ATOM 940 C C . ALA A 1 121 ? 4.961 -11.682 -16.259 1.00 68.12 121 ALA A C 1
ATOM 942 O O . ALA A 1 121 ? 4.807 -11.291 -15.103 1.00 68.12 121 ALA A O 1
ATOM 943 N N . VAL A 1 122 ? 4.242 -11.165 -17.266 1.00 71.19 122 VAL A N 1
ATOM 944 C CA . VAL A 1 122 ? 3.170 -10.171 -17.065 1.00 71.19 122 VAL A CA 1
ATOM 945 C C . VAL A 1 122 ? 2.038 -10.756 -16.224 1.00 71.19 122 VAL A C 1
ATOM 947 O O . VAL A 1 122 ? 1.588 -10.112 -15.277 1.00 71.19 122 VAL A O 1
ATOM 950 N N . VAL A 1 123 ? 1.586 -11.974 -16.534 1.00 75.94 123 VAL A N 1
ATOM 951 C CA . VAL A 1 123 ? 0.510 -12.637 -15.782 1.00 75.94 123 VAL A CA 1
ATOM 952 C C . VAL A 1 123 ? 0.952 -12.934 -14.349 1.00 75.94 123 VAL A C 1
ATOM 954 O O . VAL A 1 123 ? 0.220 -12.632 -13.411 1.00 75.94 123 VAL A O 1
ATOM 957 N N . GLY A 1 124 ? 2.165 -13.452 -14.158 1.00 73.19 124 GLY A N 1
ATOM 958 C CA . GLY A 1 124 ? 2.747 -13.716 -12.844 1.00 73.19 124 GLY A CA 1
ATOM 959 C C . GLY A 1 124 ? 2.884 -12.449 -12.000 1.00 73.19 124 GLY A C 1
ATOM 960 O O . GLY A 1 124 ? 2.530 -12.461 -10.822 1.00 73.19 124 GLY A O 1
ATOM 961 N N . ALA A 1 125 ? 3.311 -11.336 -12.595 1.00 72.19 125 ALA A N 1
ATOM 962 C CA . ALA A 1 125 ? 3.404 -10.051 -11.908 1.00 72.19 125 ALA A CA 1
ATOM 963 C C . ALA A 1 125 ? 2.023 -9.452 -11.595 1.00 72.19 125 ALA A C 1
ATOM 965 O O . ALA A 1 125 ? 1.784 -8.973 -10.486 1.00 72.19 125 ALA A O 1
ATOM 966 N N . ALA A 1 126 ? 1.073 -9.548 -12.530 1.00 74.12 126 ALA A N 1
ATOM 967 C CA . ALA A 1 126 ? -0.306 -9.104 -12.330 1.00 74.12 126 ALA A CA 1
ATOM 968 C C . ALA A 1 126 ? -1.038 -9.917 -11.249 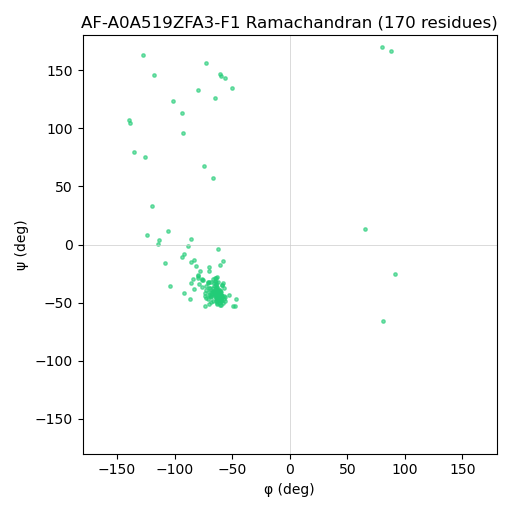1.00 74.12 126 ALA A C 1
ATOM 970 O O . ALA A 1 126 ? -1.888 -9.378 -10.539 1.00 74.12 126 ALA A O 1
ATOM 971 N N . LEU A 1 127 ? -0.693 -11.197 -11.100 1.00 77.19 127 LEU A N 1
ATOM 972 C CA . LEU A 1 127 ? -1.179 -12.083 -10.043 1.00 77.19 127 LEU A CA 1
ATOM 973 C C . LEU A 1 127 ? -0.369 -11.982 -8.744 1.00 77.19 127 LEU A C 1
ATOM 975 O O . LEU A 1 127 ? -0.652 -12.720 -7.804 1.00 77.19 127 LEU A O 1
ATOM 979 N N . LEU A 1 128 ? 0.606 -11.068 -8.667 1.00 74.19 128 LEU A N 1
ATOM 980 C CA . LEU A 1 128 ? 1.470 -10.853 -7.502 1.00 74.19 128 LEU A CA 1
ATOM 981 C C . LEU A 1 128 ? 2.405 -12.035 -7.166 1.00 74.19 128 LEU A C 1
A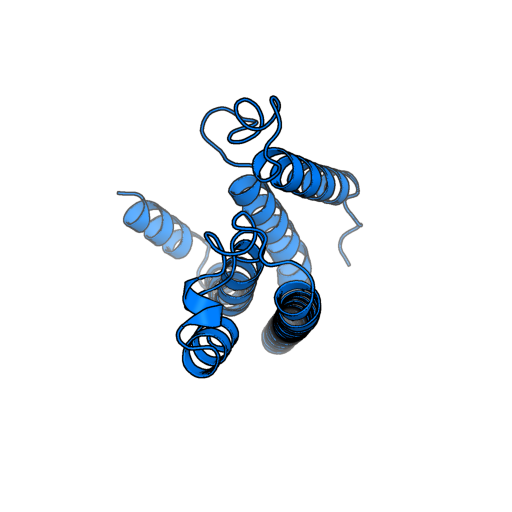TOM 983 O O . LEU A 1 128 ? 3.011 -12.035 -6.099 1.00 74.19 128 LEU A O 1
ATOM 987 N N . LEU A 1 129 ? 2.558 -13.007 -8.070 1.00 68.81 129 LEU A N 1
ATOM 988 C CA . LEU A 1 129 ? 3.379 -14.213 -7.898 1.00 68.81 129 LEU A CA 1
ATOM 989 C C . LEU A 1 129 ? 4.859 -13.970 -8.205 1.00 68.81 129 LEU A C 1
ATOM 991 O O . LEU A 1 129 ? 5.723 -14.518 -7.526 1.00 68.81 129 LEU A O 1
ATOM 995 N N . HIS A 1 130 ? 5.158 -13.170 -9.230 1.00 65.12 130 HIS A N 1
ATOM 996 C CA . HIS A 1 130 ? 6.530 -12.936 -9.674 1.00 65.12 130 HIS A CA 1
ATOM 997 C C . HIS A 1 130 ? 6.727 -11.467 -10.026 1.00 65.12 130 HIS A C 1
ATOM 999 O O . HIS A 1 130 ? 6.198 -10.991 -11.025 1.00 65.12 130 HIS A O 1
ATOM 1005 N N . ASN A 1 131 ? 7.452 -10.732 -9.186 1.00 65.75 131 ASN A N 1
ATOM 1006 C CA . ASN A 1 131 ? 7.643 -9.295 -9.352 1.00 65.75 131 ASN A CA 1
ATOM 1007 C C . ASN A 1 131 ? 9.127 -8.988 -9.551 1.00 65.75 131 ASN A C 1
ATOM 1009 O O . ASN A 1 131 ? 9.964 -9.666 -8.953 1.00 65.75 131 ASN A O 1
ATOM 1013 N N . PRO A 1 132 ? 9.458 -7.971 -10.363 1.00 64.00 132 PRO A N 1
ATOM 1014 C CA . PRO A 1 132 ? 10.839 -7.565 -10.519 1.00 64.00 132 PRO A CA 1
ATOM 1015 C C . PRO A 1 132 ? 11.420 -7.125 -9.165 1.00 64.00 132 PRO A C 1
ATOM 1017 O O . PRO A 1 132 ? 10.693 -6.533 -8.354 1.00 64.00 132 PRO A O 1
ATOM 1020 N N . PRO A 1 133 ? 12.722 -7.364 -8.930 1.00 61.28 133 PRO A N 1
ATOM 1021 C CA . PRO A 1 133 ? 13.432 -6.818 -7.776 1.00 61.28 133 PRO A CA 1
ATOM 1022 C C . PRO A 1 133 ? 13.162 -5.309 -7.689 1.00 61.28 133 PRO A C 1
ATOM 1024 O O . PRO A 1 133 ? 13.214 -4.649 -8.726 1.00 61.28 133 PRO A O 1
ATOM 1027 N N . LEU A 1 134 ? 12.855 -4.782 -6.491 1.00 64.81 134 LEU A N 1
ATOM 1028 C CA . LEU A 1 134 ? 12.369 -3.413 -6.177 1.00 64.81 134 LEU A CA 1
ATOM 1029 C C . LEU A 1 134 ? 10.839 -3.222 -6.147 1.00 64.81 134 LEU A C 1
ATOM 1031 O O . LEU A 1 134 ? 10.362 -2.299 -5.484 1.00 64.81 134 LEU A O 1
ATOM 1035 N N . LEU A 1 135 ? 10.060 -4.048 -6.854 1.00 68.69 135 LEU A N 1
ATOM 1036 C CA . LEU A 1 135 ? 8.587 -3.974 -6.883 1.00 68.69 135 LEU A CA 1
ATOM 1037 C C . LEU A 1 135 ? 7.914 -5.088 -6.071 1.00 68.69 135 LEU A C 1
ATOM 1039 O O . LEU A 1 135 ? 6.706 -5.286 -6.174 1.00 68.69 135 LEU A O 1
ATOM 1043 N N . ASP A 1 136 ? 8.679 -5.809 -5.263 1.00 76.00 136 ASP A N 1
ATOM 1044 C CA . ASP A 1 136 ? 8.266 -6.949 -4.444 1.00 76.00 136 ASP A CA 1
ATOM 1045 C C . ASP A 1 136 ? 7.555 -6.539 -3.142 1.00 76.00 136 ASP A C 1
ATOM 1047 O O . ASP A 1 136 ? 6.645 -7.233 -2.678 1.00 76.00 136 ASP A O 1
ATOM 1051 N N . ILE A 1 137 ? 7.877 -5.362 -2.594 1.00 80.69 137 ILE A N 1
ATOM 1052 C CA . ILE A 1 137 ? 7.239 -4.866 -1.366 1.00 80.69 137 ILE A CA 1
ATOM 1053 C C . ILE A 1 137 ? 5.764 -4.469 -1.562 1.00 80.69 137 ILE A C 1
ATOM 1055 O O . ILE A 1 137 ? 4.948 -4.615 -0.647 1.00 80.69 137 ILE A O 1
ATOM 1059 N N . LEU A 1 138 ? 5.387 -3.977 -2.749 1.00 84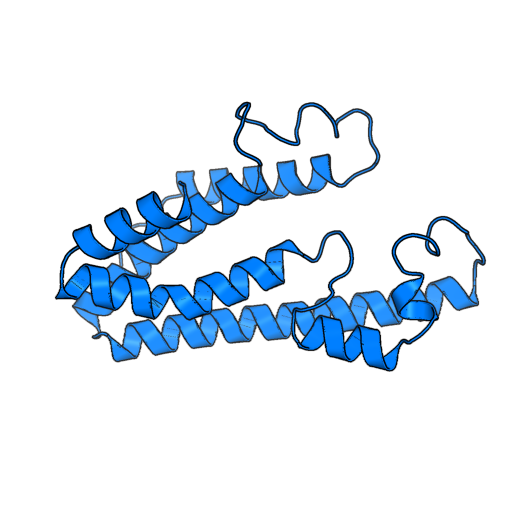.50 138 LEU A N 1
ATOM 1060 C CA . LEU A 1 138 ? 4.010 -3.568 -3.066 1.00 84.50 138 LEU A CA 1
ATOM 1061 C C . LEU A 1 138 ? 3.020 -4.752 -3.016 1.00 84.50 138 LEU A C 1
ATOM 1063 O O . LEU A 1 138 ? 2.010 -4.631 -2.318 1.00 84.50 138 LEU A O 1
ATOM 1067 N N . PRO A 1 139 ? 3.282 -5.888 -3.691 1.00 84.88 139 PRO A N 1
ATOM 1068 C CA . PRO A 1 139 ? 2.522 -7.131 -3.576 1.00 84.88 139 PRO A CA 1
ATOM 1069 C C . PRO A 1 139 ? 2.253 -7.558 -2.137 1.00 84.88 139 PRO A C 1
ATOM 1071 O O . PRO A 1 139 ? 1.094 -7.740 -1.755 1.00 84.88 139 PRO A O 1
ATOM 1074 N N . LEU A 1 140 ? 3.309 -7.638 -1.319 1.00 87.06 140 LEU A N 1
ATOM 1075 C CA . LEU A 1 140 ? 3.199 -7.974 0.098 1.00 87.06 140 LEU A CA 1
ATOM 1076 C C . LEU A 1 140 ? 2.242 -7.006 0.800 1.00 87.06 140 LEU A C 1
ATOM 1078 O O . LEU A 1 140 ? 1.314 -7.416 1.498 1.00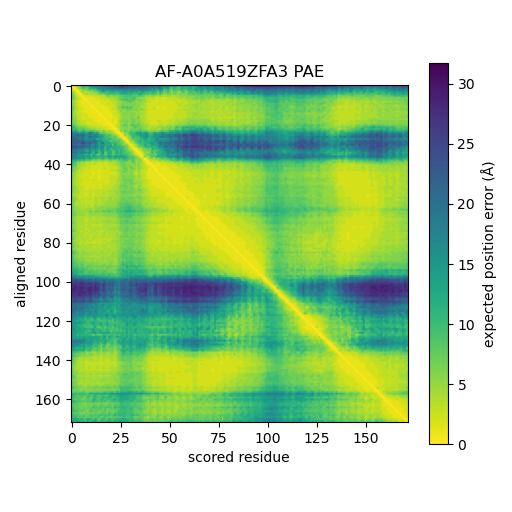 87.06 140 LEU A O 1
ATOM 1082 N N . TYR A 1 141 ? 2.427 -5.707 0.572 1.00 88.75 141 TYR A N 1
ATOM 1083 C CA . TYR A 1 141 ? 1.611 -4.672 1.189 1.00 88.75 141 TYR A CA 1
ATOM 1084 C C . TYR A 1 141 ? 0.134 -4.733 0.755 1.00 88.75 141 TYR A C 1
ATOM 1086 O O . TYR A 1 141 ? -0.757 -4.505 1.577 1.00 88.75 141 TYR A O 1
ATOM 1094 N N . ILE A 1 142 ? -0.153 -5.076 -0.506 1.00 89.81 142 ILE A N 1
ATOM 1095 C CA . ILE A 1 142 ? -1.520 -5.283 -1.016 1.00 89.81 142 ILE A CA 1
ATOM 1096 C C . ILE A 1 142 ? -2.181 -6.464 -0.299 1.00 89.81 142 ILE A C 1
ATOM 1098 O O . ILE A 1 142 ? -3.298 -6.319 0.201 1.00 89.81 142 ILE A O 1
ATOM 1102 N N . VAL A 1 143 ? -1.489 -7.602 -0.197 1.00 91.25 143 VAL A N 1
ATOM 1103 C CA . VAL A 1 143 ? -2.002 -8.798 0.490 1.00 91.25 143 VAL A CA 1
ATOM 1104 C C . VAL A 1 143 ? -2.281 -8.493 1.962 1.00 91.25 143 VAL A C 1
ATOM 1106 O O . VAL A 1 143 ? -3.378 -8.759 2.458 1.00 91.25 143 VAL A O 1
ATOM 1109 N N . LEU A 1 144 ? -1.348 -7.836 2.654 1.00 91.56 144 LEU A N 1
ATOM 1110 C CA . LEU A 1 144 ? -1.543 -7.422 4.044 1.00 91.56 144 LEU A CA 1
ATOM 1111 C C . LEU A 1 144 ? -2.729 -6.461 4.199 1.00 91.56 144 LEU A C 1
ATOM 1113 O O . LEU A 1 144 ? -3.509 -6.596 5.142 1.00 91.56 144 LEU A O 1
ATOM 1117 N N . MET A 1 145 ? -2.925 -5.527 3.264 1.00 92.06 145 MET A N 1
ATOM 1118 C CA . MET A 1 145 ? -4.073 -4.612 3.258 1.00 92.06 145 MET A CA 1
ATOM 1119 C C . MET A 1 145 ? -5.408 -5.354 3.070 1.00 92.06 145 MET A C 1
ATOM 1121 O O . MET A 1 145 ? -6.411 -4.947 3.656 1.00 92.06 145 MET A O 1
ATOM 1125 N N . LEU A 1 146 ? -5.433 -6.443 2.292 1.00 93.12 146 LEU A N 1
ATOM 1126 C CA . LEU A 1 146 ? -6.623 -7.279 2.085 1.00 93.12 146 LEU A CA 1
ATOM 1127 C C . LEU A 1 146 ? -6.965 -8.138 3.312 1.00 93.12 146 LEU A C 1
ATOM 1129 O O . LEU A 1 146 ? -8.144 -8.311 3.623 1.00 93.12 146 LEU A O 1
ATOM 1133 N N . ILE A 1 147 ? -5.955 -8.623 4.039 1.00 92.94 147 ILE A N 1
ATOM 1134 C CA . ILE A 1 147 ? -6.130 -9.429 5.261 1.00 92.94 147 ILE A CA 1
ATOM 1135 C C . ILE A 1 147 ? -6.473 -8.542 6.475 1.00 92.94 147 ILE A C 1
ATOM 1137 O O . ILE A 1 147 ? -7.277 -8.916 7.335 1.00 92.94 147 ILE A O 1
ATOM 1141 N N . SER A 1 148 ? -5.920 -7.327 6.527 1.00 92.75 148 SER A N 1
ATOM 1142 C CA . SER A 1 148 ? -6.097 -6.348 7.611 1.00 92.75 148 SER A CA 1
ATOM 1143 C C . SER A 1 148 ? -7.542 -6.126 8.091 1.00 92.75 148 SER A C 1
ATOM 1145 O O . SER A 1 148 ? -7.752 -6.140 9.306 1.00 92.75 148 SER A O 1
ATOM 1147 N N . PRO A 1 149 ? -8.568 -5.932 7.232 1.00 92.94 149 PRO A N 1
ATOM 1148 C CA . PRO A 1 149 ? -9.939 -5.720 7.700 1.00 92.94 149 PRO A CA 1
ATOM 1149 C C . PRO A 1 149 ? -10.504 -6.918 8.472 1.00 92.94 149 PRO A C 1
ATOM 1151 O O . PRO A 1 149 ? -11.297 -6.717 9.394 1.00 92.94 149 PRO A O 1
ATOM 1154 N N . TRP A 1 150 ? -10.103 -8.147 8.130 1.00 92.06 150 TRP A N 1
ATOM 1155 C CA . TRP A 1 150 ? -10.526 -9.349 8.850 1.00 92.06 150 TRP A CA 1
ATOM 1156 C C . TRP A 1 150 ? -9.869 -9.422 10.232 1.00 92.06 150 TRP A C 1
ATOM 1158 O O . TRP A 1 150 ? -10.570 -9.587 11.233 1.00 92.06 150 TRP A O 1
ATOM 1168 N N . LEU A 1 151 ? -8.552 -9.191 10.299 1.00 91.62 151 LEU A N 1
ATOM 1169 C CA . LEU A 1 151 ? -7.806 -9.141 11.561 1.00 91.62 151 LEU A CA 1
ATOM 1170 C C . LEU A 1 151 ? -8.344 -8.052 12.493 1.00 91.62 151 LEU A C 1
ATOM 1172 O O . LEU A 1 151 ? -8.599 -8.313 13.667 1.00 91.62 151 LEU A O 1
ATOM 1176 N N . LEU A 1 152 ? -8.586 -6.849 11.963 1.00 91.62 152 LEU A N 1
ATOM 1177 C CA . LEU A 1 152 ? -9.139 -5.731 12.727 1.00 91.62 152 LEU A CA 1
ATOM 1178 C C . LEU A 1 152 ? -10.554 -6.014 13.217 1.00 91.62 152 LEU A C 1
ATOM 1180 O O . LEU A 1 152 ? -10.855 -5.746 14.376 1.00 91.62 152 LEU A O 1
ATOM 1184 N N . ARG A 1 153 ? -11.427 -6.579 12.374 1.00 92.62 153 ARG A N 1
ATOM 1185 C CA . ARG A 1 153 ? -12.783 -6.955 12.795 1.00 92.62 153 ARG A CA 1
ATOM 1186 C C . ARG A 1 153 ? -12.735 -7.971 13.934 1.00 92.62 153 ARG A C 1
ATOM 1188 O O . ARG A 1 153 ? -13.412 -7.774 14.938 1.00 92.62 153 ARG A O 1
ATOM 1195 N N . ARG A 1 154 ? -11.914 -9.017 13.804 1.00 91.06 154 ARG A N 1
ATOM 1196 C CA . ARG A 1 154 ? -11.785 -10.072 14.818 1.00 91.06 154 ARG A CA 1
ATOM 1197 C C . ARG A 1 154 ? -11.176 -9.545 16.118 1.00 91.06 154 ARG A C 1
ATOM 1199 O O . ARG A 1 154 ? -11.706 -9.842 17.182 1.00 91.06 154 ARG A O 1
ATOM 1206 N N . GLY A 1 155 ? -10.150 -8.697 16.034 1.00 89.94 155 GLY A N 1
ATOM 1207 C CA . GLY A 1 155 ? -9.552 -8.026 17.192 1.00 89.94 155 GLY A CA 1
ATOM 1208 C C . GLY A 1 155 ? -10.526 -7.097 17.924 1.00 89.94 155 GLY A C 1
ATOM 1209 O O . GLY A 1 155 ? -10.546 -7.069 19.152 1.00 89.94 155 GLY A O 1
ATOM 1210 N N . LEU A 1 156 ? -11.376 -6.377 17.184 1.00 88.81 156 LEU A N 1
ATOM 1211 C CA . LEU A 1 156 ? -12.378 -5.470 17.752 1.00 88.81 156 LEU A CA 1
ATOM 1212 C C . LEU A 1 156 ? -13.601 -6.193 18.341 1.00 88.81 156 LEU A C 1
ATOM 1214 O O . LEU A 1 156 ? -14.198 -5.669 19.274 1.00 88.81 156 LEU A O 1
ATOM 1218 N N . GLN A 1 157 ? -13.989 -7.359 17.810 1.00 89.94 157 GLN A N 1
ATOM 1219 C CA . GLN A 1 157 ? -15.166 -8.113 18.274 1.00 89.94 157 GLN A CA 1
ATOM 1220 C C . GLN A 1 157 ? -14.840 -9.151 19.355 1.00 89.94 157 GLN A C 1
ATOM 1222 O O . GLN A 1 157 ? -15.592 -9.299 20.310 1.00 89.94 157 GLN A O 1
ATOM 1227 N N . SER A 1 158 ? -13.737 -9.885 19.201 1.00 86.19 158 SER A N 1
ATOM 1228 C CA . SER A 1 158 ? -13.382 -11.038 20.045 1.00 86.19 158 SER A CA 1
ATOM 1229 C C . SER A 1 158 ? -12.131 -10.796 20.900 1.00 86.19 158 SER A C 1
ATOM 1231 O O . SER A 1 158 ? -11.667 -11.702 21.592 1.00 86.19 158 SER A O 1
ATOM 1233 N N . GLY A 1 159 ? -11.573 -9.583 20.852 1.00 87.88 159 GLY A N 1
ATOM 1234 C CA . GLY A 1 159 ? -10.314 -9.230 21.502 1.00 87.88 159 GLY A CA 1
ATOM 1235 C C . GLY A 1 159 ? -9.076 -9.673 20.714 1.00 87.88 159 GLY A C 1
ATOM 1236 O O . GLY A 1 159 ? -9.143 -10.430 19.746 1.00 87.88 159 GLY A O 1
ATOM 1237 N N . TRP A 1 160 ? -7.907 -9.199 21.148 1.00 90.25 160 TRP A N 1
ATOM 1238 C CA . TRP A 1 160 ? -6.631 -9.395 20.441 1.00 90.25 160 TRP A CA 1
ATOM 1239 C C . TRP A 1 160 ? -5.941 -10.734 20.732 1.00 90.25 160 TRP A C 1
ATOM 1241 O O . TRP A 1 160 ? -5.038 -11.126 19.999 1.00 90.25 160 TRP A O 1
ATOM 1251 N N . ARG A 1 161 ? -6.388 -11.465 21.761 1.00 89.69 161 ARG A N 1
ATOM 1252 C CA . ARG A 1 161 ? -5.829 -12.764 22.177 1.00 89.69 161 ARG A CA 1
ATOM 1253 C C . ARG A 1 161 ? -5.662 -13.779 21.034 1.00 89.69 161 ARG A C 1
ATOM 1255 O O . ARG A 1 161 ? -4.546 -14.261 20.877 1.00 89.69 161 ARG A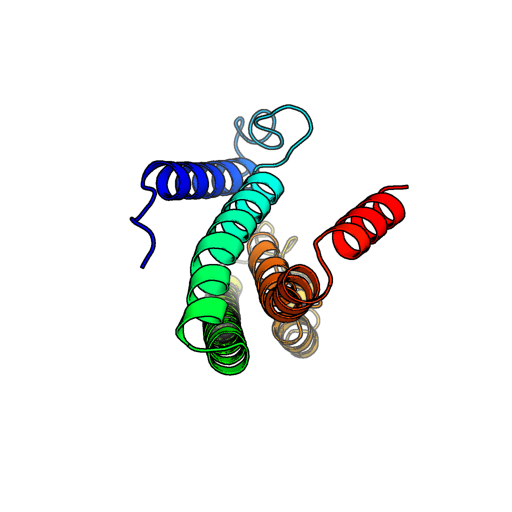 O 1
ATOM 1262 N N . PRO A 1 162 ? -6.687 -14.097 20.215 1.00 86.19 162 PRO A N 1
ATOM 1263 C CA . PRO A 1 162 ? -6.529 -15.068 19.130 1.00 86.19 162 PRO A CA 1
ATOM 1264 C C . PRO A 1 162 ? -5.559 -14.590 18.044 1.00 86.19 162 PRO A C 1
ATOM 1266 O O . PRO A 1 162 ? -4.851 -15.403 17.465 1.00 86.19 162 PRO A O 1
ATOM 1269 N N . VAL A 1 163 ? -5.503 -13.281 17.781 1.00 86.31 163 VAL A N 1
ATOM 1270 C CA . VAL A 1 163 ? -4.582 -12.705 16.791 1.00 86.31 163 VAL A CA 1
ATOM 1271 C C . VAL A 1 163 ? -3.136 -12.829 17.274 1.00 86.31 163 VAL A C 1
ATOM 1273 O O . VAL A 1 163 ? -2.278 -13.270 16.517 1.00 86.31 163 VAL A O 1
ATOM 1276 N N . LEU A 1 164 ? -2.880 -12.507 18.544 1.00 88.44 164 LEU A N 1
ATOM 1277 C CA . LEU A 1 164 ? -1.554 -12.635 19.154 1.00 88.44 164 LEU A CA 1
ATOM 1278 C C . LEU A 1 164 ? -1.119 -14.100 19.279 1.00 88.44 164 LEU A C 1
ATOM 1280 O O . LEU A 1 164 ? 0.026 -14.413 18.978 1.00 88.44 164 LEU A O 1
ATOM 1284 N N . ALA A 1 165 ? -2.029 -15.000 19.660 1.00 89.69 165 ALA A N 1
ATOM 1285 C CA . ALA A 1 165 ? -1.742 -16.431 19.733 1.00 89.69 165 ALA A CA 1
ATOM 1286 C C . ALA A 1 165 ? -1.390 -17.008 18.355 1.00 89.69 165 ALA A C 1
ATOM 1288 O O . ALA A 1 165 ? -0.409 -17.731 18.226 1.00 89.69 165 ALA A O 1
ATOM 1289 N N . MET A 1 166 ? -2.142 -16.642 17.313 1.00 89.12 166 MET A N 1
ATOM 1290 C CA . MET A 1 166 ? -1.842 -17.054 15.941 1.00 89.12 166 MET A CA 1
ATOM 1291 C C . MET A 1 166 ? -0.505 -16.482 15.456 1.00 89.12 166 MET A C 1
ATOM 1293 O O . MET A 1 166 ? 0.264 -17.198 14.828 1.00 89.12 166 MET A O 1
ATOM 1297 N N . SER A 1 167 ? -0.193 -15.226 15.791 1.00 87.50 167 SER A N 1
ATOM 1298 C CA . SER A 1 167 ? 1.112 -14.626 15.486 1.00 87.50 167 SER A CA 1
ATOM 1299 C C . SER A 1 167 ? 2.264 -15.352 16.182 1.00 87.50 167 SER A C 1
ATOM 1301 O O . SER A 1 167 ? 3.308 -15.530 15.569 1.00 87.50 167 SER A O 1
ATOM 1303 N N . ALA A 1 168 ? 2.088 -15.764 17.442 1.00 90.44 168 ALA A N 1
ATOM 1304 C CA . ALA A 1 168 ? 3.101 -16.509 18.187 1.00 90.44 168 ALA A CA 1
ATOM 1305 C C . ALA A 1 168 ? 3.278 -17.936 17.648 1.00 90.44 168 ALA A C 1
ATOM 1307 O O . ALA A 1 168 ? 4.398 -18.418 17.566 1.00 90.44 168 ALA A O 1
ATOM 1308 N N . LEU A 1 169 ? 2.188 -18.593 17.238 1.00 92.25 169 LEU A N 1
ATOM 1309 C CA . LEU A 1 169 ? 2.237 -19.917 16.612 1.00 92.25 169 LEU A CA 1
ATOM 1310 C C . LEU A 1 169 ? 2.914 -19.897 15.242 1.00 92.25 169 LEU A C 1
ATOM 1312 O O . LEU A 1 169 ? 3.610 -20.841 14.918 1.00 92.25 169 LEU A O 1
ATOM 1316 N N . LEU A 1 170 ? 2.710 -18.842 14.449 1.00 88.25 170 LEU A N 1
ATOM 1317 C CA . LEU A 1 170 ? 3.396 -18.673 13.163 1.00 88.25 170 LEU A CA 1
ATOM 1318 C C . LEU A 1 170 ? 4.890 -18.359 13.316 1.00 88.25 170 LEU A C 1
ATOM 1320 O O . LEU A 1 170 ? 5.630 -18.480 12.346 1.00 88.25 170 LEU A O 1
ATOM 1324 N N . TRP A 1 171 ? 5.307 -17.887 14.493 1.00 83.31 171 TRP A N 1
ATOM 1325 C CA . TRP A 1 171 ? 6.700 -17.555 14.785 1.00 83.31 171 TRP A CA 1
ATOM 1326 C C . TRP A 1 171 ? 7.532 -18.774 15.211 1.00 83.31 171 TRP A C 1
ATOM 1328 O O . TRP A 1 171 ? 8.745 -18.773 15.009 1.00 83.31 171 TRP A O 1
ATOM 1338 N N . LEU A 1 172 ? 6.897 -19.769 15.838 1.00 83.56 172 LEU A N 1
ATOM 1339 C CA . LEU A 1 172 ? 7.528 -21.020 16.275 1.00 83.56 172 LEU A CA 1
ATOM 1340 C C . LEU A 1 172 ? 7.686 -21.999 15.109 1.00 83.56 172 LEU A C 1
ATOM 1342 O O . LEU A 1 172 ? 8.733 -22.680 15.089 1.00 83.56 172 LEU A O 1
#

Nearest PDB structures (foldseek):
  6ho6-assembly1_A  TM=2.306E-01  e=8.556E+00  Mycobacterium tuberculosis CDC1551

pLDDT: mean 79.89, std 13.5, range [47.38, 94.94]

Foldseek 3Di:
DPDDDVVLVVLLVVLVVLLVQLLDPDPSNVCSQCVPVPDGSLNSNLVSVLVVLLVPLLVVCVVVNLVSSLVVLVVVLVVLLVVQLVVVVVVVVVCVVVVVPDPDCVSCPQCVVCVVCVPVQSVCSNVLNHDGPVSNSSSVSSVCSNCSSVLSVCCVPVNCVVVVVVVVVVVD